Protein AF-A0A3L7PF61-F1 (afdb_monomer)

Structure (mmCIF, N/CA/C/O backbone):
data_AF-A0A3L7PF61-F1
#
_entry.id   AF-A0A3L7PF61-F1
#
loop_
_atom_site.group_PDB
_atom_site.id
_atom_site.type_symbol
_atom_site.label_atom_id
_atom_site.label_alt_id
_atom_site.label_comp_id
_atom_site.label_asym_id
_atom_site.label_entity_id
_atom_site.label_seq_id
_atom_site.pdbx_PDB_ins_code
_atom_site.Cartn_x
_atom_site.Cartn_y
_atom_site.Cartn_z
_atom_site.occupancy
_atom_site.B_iso_or_equiv
_atom_site.auth_seq_id
_atom_site.auth_comp_id
_atom_site.auth_asym_id
_atom_site.auth_atom_id
_atom_site.pdbx_PDB_model_num
ATOM 1 N N . MET A 1 1 ? 9.124 1.178 -19.886 1.00 83.31 1 MET A N 1
ATOM 2 C CA . MET A 1 1 ? 9.831 2.327 -19.269 1.00 83.31 1 MET A CA 1
ATOM 3 C C . MET A 1 1 ? 10.311 1.962 -17.871 1.00 83.31 1 MET A C 1
ATOM 5 O O . MET A 1 1 ? 11.516 1.940 -17.671 1.00 83.31 1 MET A O 1
ATOM 9 N N . ALA A 1 2 ? 9.409 1.585 -16.955 1.00 88.94 2 ALA A N 1
ATOM 10 C CA . ALA A 1 2 ? 9.767 1.157 -15.599 1.00 88.94 2 ALA A CA 1
ATOM 11 C C . ALA A 1 2 ? 10.766 -0.020 -15.559 1.00 88.94 2 ALA A C 1
ATOM 13 O O . ALA A 1 2 ? 11.701 0.014 -14.769 1.00 88.94 2 ALA A O 1
ATOM 14 N N . ASP A 1 3 ? 10.662 -0.996 -16.466 1.00 92.94 3 ASP A N 1
ATOM 15 C CA . ASP A 1 3 ? 11.561 -2.172 -16.463 1.00 92.94 3 ASP A CA 1
ATOM 16 C C . ASP A 1 3 ? 12.899 -1.951 -17.174 1.00 92.94 3 ASP A C 1
ATOM 18 O O . ASP A 1 3 ? 13.771 -2.818 -17.165 1.00 92.94 3 ASP A O 1
ATOM 22 N N . ASN A 1 4 ? 13.093 -0.794 -17.812 1.00 94.06 4 ASN A N 1
ATOM 23 C CA . ASN A 1 4 ? 14.344 -0.521 -18.502 1.00 94.06 4 ASN A CA 1
ATOM 24 C C . ASN A 1 4 ? 15.391 -0.028 -17.498 1.00 94.06 4 ASN A C 1
ATOM 26 O O . ASN A 1 4 ? 15.476 1.163 -17.215 1.00 94.06 4 ASN A O 1
ATOM 30 N N . VAL A 1 5 ? 16.221 -0.946 -17.002 1.00 92.44 5 VAL A N 1
ATOM 31 C CA . VAL A 1 5 ? 17.279 -0.672 -16.010 1.00 92.44 5 VAL A CA 1
ATOM 32 C C . VAL A 1 5 ? 18.340 0.334 -16.473 1.00 92.44 5 VAL A C 1
ATOM 34 O O . VAL A 1 5 ? 19.097 0.837 -15.652 1.00 92.44 5 VAL A O 1
ATOM 37 N N . LYS A 1 6 ? 18.403 0.661 -17.773 1.00 94.62 6 LYS A N 1
ATOM 38 C CA . LYS A 1 6 ? 19.284 1.724 -18.291 1.00 94.62 6 LYS A CA 1
ATOM 39 C C . LYS A 1 6 ? 18.754 3.131 -17.991 1.00 94.62 6 LYS A C 1
ATOM 41 O O . LYS A 1 6 ? 19.468 4.109 -18.191 1.00 94.62 6 LYS A O 1
ATOM 46 N N . ILE A 1 7 ? 17.499 3.241 -17.563 1.00 94.56 7 ILE A N 1
ATOM 47 C CA . ILE A 1 7 ? 16.833 4.500 -17.234 1.00 94.56 7 ILE A CA 1
ATOM 48 C C . ILE A 1 7 ? 16.997 4.771 -15.738 1.00 94.56 7 ILE A C 1
ATOM 50 O O . ILE A 1 7 ? 16.981 3.850 -14.924 1.00 94.56 7 ILE A O 1
ATOM 54 N N . LYS A 1 8 ? 17.161 6.046 -15.373 1.00 94.69 8 LYS A N 1
ATOM 55 C CA . LYS A 1 8 ? 17.305 6.469 -13.974 1.00 94.69 8 LYS A CA 1
ATOM 56 C C . LYS A 1 8 ? 16.089 6.055 -13.143 1.00 94.69 8 LYS A C 1
ATOM 58 O O . LYS A 1 8 ? 14.963 6.104 -13.641 1.00 94.69 8 LYS A O 1
ATOM 63 N N . GLU A 1 9 ? 16.319 5.701 -11.879 1.00 92.06 9 GLU A N 1
ATOM 64 C CA . GLU A 1 9 ? 15.256 5.223 -10.985 1.00 92.06 9 GLU A CA 1
ATOM 65 C C . GLU A 1 9 ? 14.119 6.232 -10.834 1.00 92.06 9 GLU A C 1
ATOM 67 O O . GLU A 1 9 ? 12.985 5.826 -11.029 1.00 92.06 9 GLU A O 1
ATOM 72 N N . GLY A 1 10 ? 14.390 7.533 -10.683 1.00 93.31 10 GLY A N 1
ATOM 73 C CA . GLY A 1 10 ? 13.330 8.554 -10.630 1.00 93.31 10 GLY A CA 1
ATOM 74 C C . GLY A 1 10 ? 12.385 8.558 -11.840 1.00 93.31 10 GLY A C 1
ATOM 75 O O . GLY A 1 10 ? 11.169 8.586 -11.694 1.00 93.31 10 GLY A O 1
ATOM 76 N N . THR A 1 11 ? 12.901 8.407 -13.063 1.00 95.50 11 THR A N 1
ATOM 77 C CA . THR A 1 11 ? 12.032 8.306 -14.253 1.00 95.50 11 THR A CA 1
ATOM 78 C C . THR A 1 11 ? 11.263 6.982 -14.289 1.00 95.50 11 THR A C 1
ATOM 80 O O . THR A 1 11 ? 10.146 6.909 -14.801 1.00 95.50 11 THR A O 1
ATOM 83 N N . ARG A 1 12 ? 11.850 5.909 -13.752 1.00 97.50 12 ARG A N 1
ATOM 84 C CA . ARG A 1 12 ? 11.181 4.608 -13.624 1.00 97.50 12 ARG A CA 1
ATOM 85 C C . ARG A 1 12 ? 10.107 4.645 -12.531 1.00 97.50 12 ARG A C 1
ATOM 87 O O . ARG A 1 12 ? 9.046 4.068 -12.740 1.00 97.50 12 ARG A O 1
ATOM 94 N N . TYR A 1 13 ? 10.343 5.367 -11.437 1.00 96.50 13 TYR A N 1
ATOM 95 C CA . TYR A 1 13 ? 9.373 5.691 -10.393 1.00 96.50 13 TYR A CA 1
ATOM 96 C C . TYR A 1 13 ? 8.169 6.418 -10.991 1.00 96.50 13 TYR A C 1
ATOM 98 O O . TYR A 1 13 ? 7.038 5.962 -10.828 1.00 96.50 13 TYR A O 1
ATOM 106 N N . ASP A 1 14 ? 8.405 7.484 -11.759 1.00 95.19 14 ASP A N 1
ATOM 1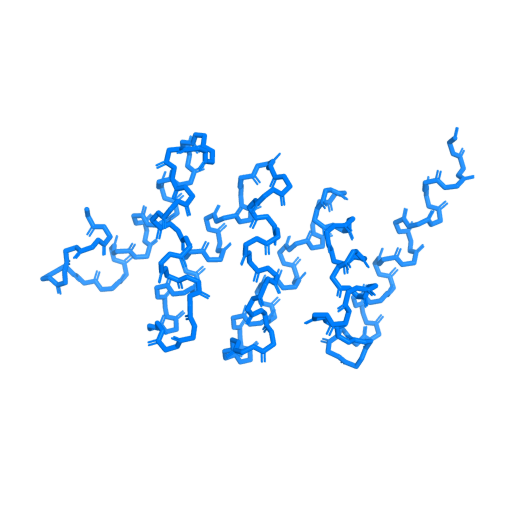07 C CA . ASP A 1 14 ? 7.323 8.223 -12.414 1.00 95.19 14 ASP A CA 1
ATOM 108 C C . ASP A 1 14 ? 6.542 7.311 -13.366 1.00 95.19 14 ASP A C 1
ATOM 110 O O . ASP A 1 14 ? 5.313 7.303 -13.362 1.00 95.19 14 ASP A O 1
ATOM 114 N N . ALA A 1 15 ? 7.237 6.457 -14.125 1.00 96.56 15 ALA A N 1
ATOM 115 C CA . ALA A 1 15 ? 6.589 5.485 -14.999 1.00 96.56 15 ALA A CA 1
ATOM 116 C C . ALA A 1 15 ? 5.680 4.496 -14.239 1.00 96.56 15 ALA A C 1
ATOM 118 O O . ALA A 1 15 ? 4.627 4.134 -14.764 1.00 96.56 15 ALA A O 1
ATOM 119 N N . LEU A 1 16 ? 6.045 4.088 -13.017 1.00 97.00 16 LEU A N 1
ATOM 120 C CA . LEU A 1 16 ? 5.202 3.240 -12.160 1.00 97.00 16 LEU A CA 1
ATOM 121 C C . LEU A 1 16 ? 3.943 3.967 -11.677 1.00 97.00 16 LEU A C 1
ATOM 123 O O . LEU A 1 16 ? 2.893 3.348 -11.527 1.00 97.00 16 LEU A O 1
ATOM 127 N N . ARG A 1 17 ? 4.010 5.285 -11.483 1.00 95.94 17 ARG A N 1
ATOM 128 C CA . ARG A 1 17 ? 2.824 6.084 -11.150 1.00 95.94 17 ARG A CA 1
ATOM 129 C C . ARG A 1 17 ? 1.918 6.310 -12.355 1.00 95.94 17 ARG A C 1
ATOM 131 O O . ARG A 1 17 ? 0.703 6.313 -12.210 1.00 95.94 17 ARG A O 1
ATOM 138 N N . ILE A 1 18 ? 2.492 6.454 -13.548 1.00 95.75 18 ILE A N 1
ATOM 139 C CA . ILE A 1 18 ? 1.720 6.648 -14.782 1.00 95.75 18 ILE A CA 1
ATOM 140 C C . ILE A 1 18 ? 1.025 5.359 -15.235 1.00 95.75 18 ILE A C 1
ATOM 142 O O . ILE A 1 18 ? -0.120 5.420 -15.676 1.00 95.75 18 ILE A O 1
ATOM 146 N N . ILE A 1 19 ? 1.656 4.184 -15.110 1.00 93.69 19 ILE A N 1
ATOM 147 C CA . ILE A 1 19 ? 1.006 2.930 -15.532 1.00 93.69 19 ILE A CA 1
ATOM 148 C C . ILE A 1 19 ? -0.248 2.609 -14.706 1.00 93.69 19 ILE A C 1
ATOM 150 O O . ILE A 1 19 ? -1.186 2.009 -15.224 1.00 93.69 19 ILE A O 1
ATOM 154 N N . ALA A 1 20 ? -0.315 3.084 -13.460 1.00 92.56 20 ALA A N 1
ATOM 155 C CA . ALA A 1 20 ? -1.494 2.961 -12.607 1.00 92.56 20 ALA A CA 1
ATOM 156 C C . ALA A 1 20 ? -2.732 3.726 -13.121 1.00 92.56 20 ALA A C 1
ATOM 158 O O . ALA A 1 20 ? -3.825 3.540 -12.599 1.00 92.56 20 ALA A O 1
ATOM 159 N N . MET A 1 21 ? -2.602 4.551 -14.167 1.00 93.38 21 MET A N 1
ATOM 160 C CA . MET A 1 21 ? -3.755 5.140 -14.862 1.00 93.38 21 MET A CA 1
ATOM 161 C C . MET A 1 21 ? -4.515 4.124 -15.734 1.00 93.38 21 MET A C 1
ATOM 163 O O . MET A 1 21 ? -5.600 4.429 -16.227 1.00 93.38 21 MET A O 1
ATOM 167 N N . GLN A 1 22 ? -3.949 2.937 -15.967 1.00 93.31 22 GLN A N 1
ATOM 168 C CA . GLN A 1 22 ? -4.626 1.832 -16.642 1.00 93.31 22 GLN A CA 1
ATOM 169 C C . GLN A 1 22 ? -5.431 0.985 -15.640 1.00 93.31 22 GLN A C 1
ATOM 171 O O . GLN A 1 22 ? -5.062 0.933 -14.466 1.00 93.31 22 GLN A O 1
ATOM 176 N N . PRO A 1 23 ? -6.476 0.259 -16.092 1.00 93.75 23 PRO A N 1
ATOM 177 C CA . PRO A 1 23 ? -7.174 -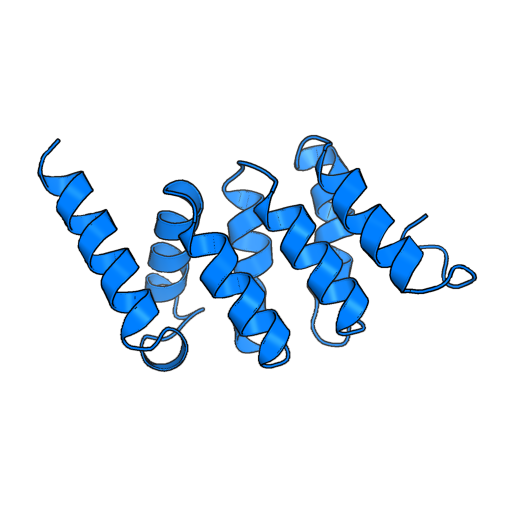0.730 -15.265 1.00 93.75 23 PRO A CA 1
ATOM 178 C C . PRO A 1 23 ? -6.212 -1.722 -14.598 1.00 93.75 23 PRO A C 1
ATOM 180 O O . PRO A 1 23 ? -5.194 -2.088 -15.200 1.00 93.75 23 PRO A O 1
ATOM 183 N N . TRP A 1 24 ? -6.536 -2.198 -13.387 1.00 96.81 24 TRP A N 1
ATOM 184 C CA . TRP A 1 24 ? -5.646 -3.083 -12.620 1.00 96.81 24 TRP A CA 1
ATOM 185 C C . TRP A 1 24 ? -5.291 -4.370 -13.367 1.00 96.81 24 TRP A C 1
ATOM 187 O O . TRP A 1 24 ? -4.172 -4.864 -13.266 1.00 96.81 24 TRP A O 1
ATOM 197 N N . GLU A 1 25 ? -6.224 -4.898 -14.155 1.00 96.69 25 GLU A N 1
ATOM 198 C CA . GLU A 1 25 ? -6.016 -6.051 -15.038 1.00 96.69 25 GLU A CA 1
ATOM 199 C C . GLU A 1 25 ? -4.845 -5.873 -16.021 1.00 96.69 25 GLU A C 1
ATOM 201 O O . GLU A 1 25 ? -4.197 -6.855 -16.374 1.00 96.69 25 GLU A O 1
ATOM 206 N N . ASN A 1 26 ? -4.519 -4.631 -16.398 1.00 96.12 26 ASN A N 1
ATOM 207 C CA . ASN A 1 26 ? -3.446 -4.315 -17.342 1.00 96.12 26 ASN A CA 1
ATOM 208 C C . ASN A 1 26 ? -2.133 -3.921 -16.649 1.00 96.12 26 ASN A C 1
ATOM 210 O O . ASN A 1 26 ? -1.057 -4.254 -17.139 1.00 96.12 26 ASN A O 1
ATOM 214 N N . CYS A 1 27 ? -2.196 -3.211 -15.517 1.00 96.69 27 CYS A N 1
ATOM 215 C CA . CYS A 1 27 ? -1.001 -2.700 -14.828 1.00 96.69 27 CYS A CA 1
ATOM 216 C C . CYS A 1 27 ? -0.560 -3.548 -13.622 1.00 96.69 27 CYS A C 1
ATOM 218 O O . CYS A 1 27 ? 0.585 -3.456 -13.168 1.00 96.69 27 CYS A O 1
ATOM 220 N N . GLY A 1 28 ? -1.454 -4.383 -13.091 1.00 97.50 28 GLY A N 1
ATOM 221 C CA . GLY A 1 28 ? -1.304 -5.015 -11.786 1.00 97.50 28 GLY A CA 1
ATOM 222 C C . GLY A 1 28 ? -0.167 -6.025 -11.713 1.00 97.50 28 GLY A C 1
ATOM 223 O O . GLY A 1 28 ? 0.521 -6.087 -10.698 1.00 97.50 28 GLY A O 1
ATOM 224 N N . GLU A 1 29 ? 0.079 -6.800 -12.772 1.00 97.25 29 GLU A N 1
ATOM 225 C CA . GLU A 1 29 ? 1.213 -7.735 -12.803 1.00 97.25 29 GLU A CA 1
ATOM 226 C C . GLU A 1 29 ? 2.549 -6.991 -12.697 1.00 97.25 29 GLU A C 1
ATOM 228 O O . GLU A 1 29 ? 3.397 -7.339 -11.869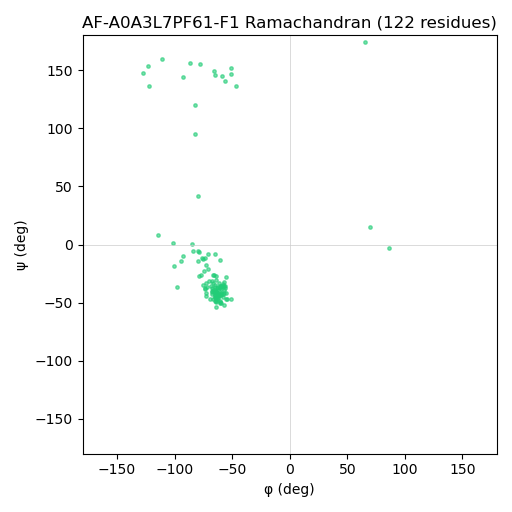 1.00 97.25 29 GLU A O 1
ATOM 233 N N . GLN A 1 30 ? 2.701 -5.913 -13.470 1.00 97.25 30 GLN A N 1
ATOM 234 C CA . GLN A 1 30 ? 3.911 -5.108 -13.443 1.00 97.25 30 GLN A CA 1
ATOM 235 C C . GLN A 1 30 ? 4.094 -4.442 -12.079 1.00 97.25 30 GLN A C 1
ATOM 237 O O . GLN A 1 30 ? 5.160 -4.582 -11.484 1.00 97.25 30 GLN A O 1
ATOM 242 N N . LEU A 1 31 ? 3.063 -3.798 -11.527 1.00 98.00 31 LEU A N 1
ATOM 243 C CA . LEU A 1 31 ? 3.141 -3.169 -10.205 1.00 98.00 31 LEU A CA 1
ATOM 244 C C . LEU A 1 31 ? 3.487 -4.183 -9.104 1.00 98.00 31 LEU A C 1
ATOM 246 O O . LEU A 1 31 ? 4.388 -3.929 -8.305 1.00 98.00 31 LEU A O 1
ATOM 250 N N . LYS A 1 32 ? 2.872 -5.374 -9.108 1.00 98.06 32 LYS A N 1
ATOM 251 C CA . LYS A 1 32 ? 3.195 -6.455 -8.158 1.00 98.06 32 LYS A CA 1
ATOM 252 C C . LYS A 1 32 ? 4.664 -6.863 -8.199 1.00 98.06 32 LYS A C 1
ATOM 254 O O . LYS A 1 32 ? 5.202 -7.248 -7.166 1.00 98.06 32 LYS A O 1
ATOM 259 N N . SER A 1 33 ? 5.329 -6.789 -9.353 1.00 97.38 33 SER A N 1
ATOM 260 C CA . SER A 1 33 ? 6.754 -7.130 -9.446 1.00 97.38 33 SER A CA 1
ATOM 261 C C . SER A 1 33 ? 7.651 -6.185 -8.631 1.00 97.38 33 SER A C 1
ATOM 263 O O . SER A 1 33 ? 8.654 -6.637 -8.081 1.00 97.38 33 SER A O 1
ATOM 265 N N . TYR A 1 34 ? 7.241 -4.921 -8.476 1.00 98.00 34 TYR A N 1
ATOM 266 C CA . TYR A 1 34 ? 7.939 -3.888 -7.702 1.00 98.00 34 TYR A CA 1
ATOM 267 C C . TYR A 1 34 ? 7.469 -3.784 -6.241 1.00 98.00 34 TYR A C 1
ATOM 269 O O . TYR A 1 34 ? 8.101 -3.106 -5.436 1.00 98.00 34 TYR A O 1
ATOM 277 N N . LEU A 1 35 ? 6.382 -4.469 -5.875 1.00 98.06 35 LEU A N 1
ATOM 278 C CA . LEU A 1 35 ? 5.904 -4.581 -4.491 1.00 98.06 35 LEU A CA 1
ATOM 279 C C . LEU A 1 35 ? 6.597 -5.711 -3.713 1.00 98.06 35 LEU A C 1
ATOM 281 O O . LEU A 1 35 ? 6.284 -5.947 -2.552 1.00 98.06 35 LEU A O 1
ATOM 285 N N . LYS A 1 36 ? 7.524 -6.448 -4.327 1.00 96.06 36 LYS A N 1
ATOM 286 C CA . LYS A 1 36 ? 8.191 -7.575 -3.669 1.00 96.06 36 LYS A CA 1
ATOM 287 C C . LYS A 1 36 ? 9.281 -7.099 -2.698 1.00 96.06 36 LYS A C 1
ATOM 289 O O . LYS A 1 36 ? 9.851 -6.019 -2.876 1.00 96.06 36 LYS A O 1
ATOM 294 N N . PRO A 1 37 ? 9.622 -7.913 -1.683 1.00 93.25 37 PRO A N 1
ATOM 295 C CA . PRO A 1 37 ? 10.819 -7.687 -0.882 1.00 93.25 37 PRO A CA 1
ATOM 296 C C . PRO A 1 37 ? 12.071 -7.623 -1.770 1.00 93.25 37 PRO A C 1
ATOM 298 O O . PRO A 1 37 ? 12.209 -8.407 -2.708 1.00 93.25 37 PRO A O 1
ATOM 301 N N . GLY A 1 38 ? 12.995 -6.713 -1.458 1.00 92.62 38 GLY A N 1
ATOM 302 C CA . GLY A 1 38 ? 14.264 -6.566 -2.182 1.00 92.62 38 GLY A CA 1
ATOM 303 C C . GLY A 1 38 ? 14.218 -5.671 -3.427 1.00 92.62 38 GLY A C 1
ATOM 304 O O . GLY A 1 38 ? 15.261 -5.435 -4.031 1.00 92.62 38 GLY A O 1
ATOM 305 N N . THR A 1 39 ? 13.055 -5.135 -3.808 1.00 96.44 39 THR A N 1
ATOM 306 C CA . THR A 1 39 ? 12.982 -4.030 -4.777 1.00 96.44 39 THR A CA 1
ATOM 307 C C . THR A 1 39 ? 13.641 -2.769 -4.195 1.00 96.44 39 THR A C 1
ATOM 309 O O . THR A 1 39 ? 13.554 -2.540 -2.990 1.00 96.44 39 THR A O 1
ATOM 312 N N . SER A 1 40 ? 14.285 -1.948 -5.043 1.00 96.75 40 SER A N 1
ATOM 313 C CA . SER A 1 40 ? 14.783 -0.612 -4.655 1.00 96.75 40 SER A CA 1
ATOM 314 C C . SER A 1 40 ? 13.700 0.159 -3.894 1.00 96.75 40 SER A C 1
ATOM 316 O O . SER A 1 40 ? 12.540 0.151 -4.315 1.00 96.75 40 SER A O 1
ATOM 318 N N . GLU A 1 41 ? 14.067 0.826 -2.794 1.00 97.62 41 GLU A N 1
ATOM 319 C CA . GLU A 1 41 ? 13.106 1.559 -1.963 1.00 97.62 41 GLU A CA 1
ATOM 320 C C . GLU A 1 41 ? 12.346 2.609 -2.780 1.00 97.62 41 GLU A C 1
ATOM 322 O O . GLU A 1 41 ? 11.133 2.739 -2.624 1.00 97.62 41 GLU A O 1
ATOM 327 N N . GLU A 1 42 ? 13.034 3.289 -3.703 1.00 97.56 42 GLU A N 1
ATOM 328 C CA . GLU A 1 42 ? 12.437 4.285 -4.592 1.00 97.56 42 GLU A CA 1
ATOM 329 C C . GLU A 1 42 ? 11.409 3.627 -5.518 1.00 97.56 42 GLU A C 1
ATOM 331 O O . GLU A 1 42 ? 10.239 3.998 -5.518 1.00 97.56 42 GLU A O 1
ATOM 336 N N . LEU A 1 43 ? 11.789 2.579 -6.251 1.00 98.25 43 LEU A N 1
ATOM 337 C CA . LEU A 1 43 ? 10.869 1.903 -7.173 1.00 98.25 43 LEU A CA 1
ATOM 338 C C . LEU A 1 43 ? 9.681 1.262 -6.447 1.00 98.25 43 LEU A C 1
ATOM 340 O O . LEU A 1 43 ? 8.554 1.318 -6.938 1.00 98.25 43 LEU A O 1
ATOM 344 N N . GLN A 1 44 ? 9.910 0.701 -5.260 1.00 98.69 44 GLN A N 1
ATOM 345 C CA . GLN A 1 44 ? 8.844 0.163 -4.426 1.00 98.69 44 GLN A CA 1
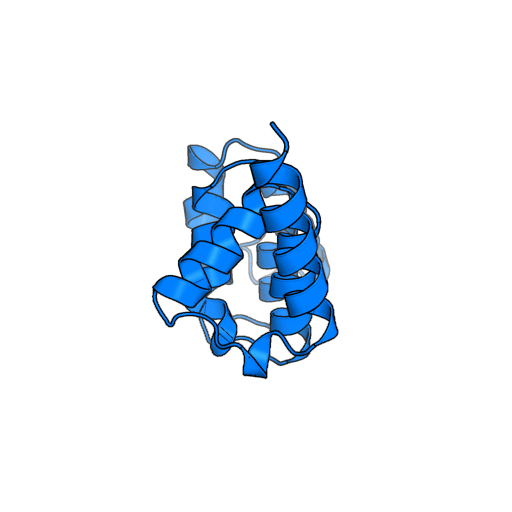ATOM 346 C C . GLN A 1 44 ? 7.897 1.277 -3.960 1.00 98.69 44 GLN A C 1
ATOM 348 O O . GLN A 1 44 ? 6.684 1.097 -4.030 1.00 98.69 44 GLN A O 1
ATOM 353 N N . ALA A 1 45 ? 8.406 2.453 -3.575 1.00 98.44 45 ALA A N 1
ATOM 354 C CA . ALA A 1 45 ? 7.567 3.607 -3.252 1.00 98.44 45 ALA A CA 1
ATOM 355 C C . ALA A 1 45 ? 6.717 4.055 -4.453 1.00 98.44 45 ALA A C 1
ATOM 357 O O . ALA A 1 45 ? 5.552 4.425 -4.286 1.00 98.44 45 ALA A O 1
ATOM 358 N N . GLY A 1 46 ? 7.274 3.991 -5.667 1.00 98.12 46 GLY A N 1
ATOM 359 C CA . GLY A 1 46 ? 6.559 4.294 -6.910 1.00 98.12 46 GLY A CA 1
ATOM 360 C C . GLY A 1 46 ? 5.422 3.313 -7.170 1.00 98.12 46 GLY A C 1
ATOM 361 O O . GLY A 1 46 ? 4.300 3.731 -7.449 1.00 98.12 46 GLY A O 1
ATOM 362 N N . ALA A 1 47 ? 5.686 2.018 -6.993 1.00 98.44 47 ALA A N 1
ATOM 363 C CA . ALA A 1 47 ? 4.686 0.967 -7.141 1.00 98.44 47 ALA A CA 1
ATOM 364 C C . ALA A 1 47 ? 3.597 1.022 -6.062 1.00 98.44 47 ALA A C 1
ATOM 366 O O . ALA A 1 47 ? 2.425 0.857 -6.387 1.00 98.44 47 ALA A O 1
ATOM 367 N N . ILE A 1 48 ? 3.959 1.302 -4.804 1.00 98.56 48 ILE A N 1
ATOM 368 C CA . ILE A 1 48 ? 3.000 1.530 -3.712 1.00 98.56 48 ILE A CA 1
ATOM 369 C C . ILE A 1 48 ? 2.107 2.722 -4.054 1.00 98.56 48 ILE A C 1
ATOM 371 O O . ILE A 1 48 ? 0.887 2.606 -3.994 1.00 98.56 48 ILE A O 1
ATOM 375 N N . SER A 1 49 ? 2.705 3.852 -4.444 1.00 98.06 49 SER A N 1
ATOM 376 C CA . SER A 1 49 ? 1.957 5.070 -4.777 1.00 98.06 49 SER A CA 1
ATOM 377 C C . SER A 1 49 ? 1.002 4.828 -5.944 1.00 98.06 49 SER A C 1
ATOM 379 O O . SER A 1 49 ? -0.179 5.127 -5.827 1.00 98.06 49 SER A O 1
ATOM 381 N N . GLY A 1 50 ? 1.492 4.225 -7.033 1.00 97.50 50 GLY A N 1
ATOM 382 C CA . GLY A 1 50 ? 0.670 3.894 -8.193 1.00 97.50 50 GLY A CA 1
ATOM 383 C C . GLY A 1 50 ? -0.462 2.927 -7.846 1.00 97.50 50 GLY A C 1
ATOM 384 O O . GLY A 1 50 ? -1.616 3.213 -8.130 1.00 97.50 50 GLY A O 1
ATOM 385 N N . ALA A 1 51 ? -0.171 1.808 -7.177 1.00 98.19 51 ALA A N 1
ATOM 386 C CA . ALA A 1 51 ? -1.196 0.822 -6.835 1.00 98.19 51 ALA A CA 1
ATOM 387 C C . ALA A 1 51 ? -2.299 1.398 -5.927 1.00 98.19 51 ALA A C 1
ATOM 389 O O . ALA A 1 51 ? -3.465 1.063 -6.107 1.00 98.19 51 ALA A O 1
ATOM 390 N N . LEU A 1 52 ? -1.962 2.283 -4.983 1.00 97.56 52 LEU A N 1
ATOM 391 C CA . LEU A 1 52 ? -2.953 2.916 -4.102 1.00 97.56 52 LEU A CA 1
ATOM 392 C C . LEU A 1 52 ? -3.821 3.976 -4.799 1.00 97.56 52 LEU A C 1
ATOM 394 O O . LEU A 1 52 ? -4.890 4.302 -4.279 1.00 97.56 52 LEU A O 1
ATOM 398 N N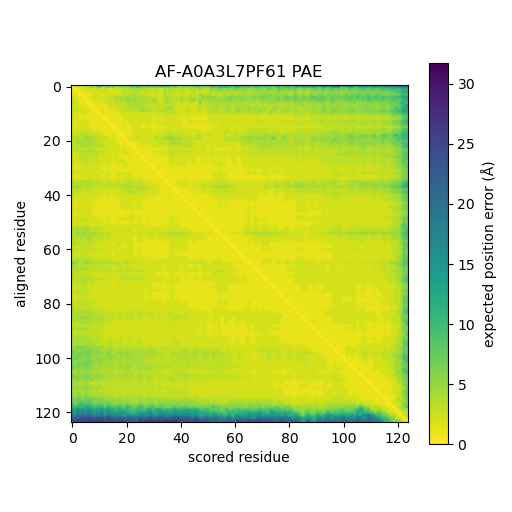 . ASP A 1 53 ? -3.394 4.483 -5.958 1.00 96.00 53 ASP A N 1
ATOM 399 C CA . ASP A 1 53 ? -4.194 5.375 -6.805 1.00 96.00 53 ASP A CA 1
ATOM 400 C C . ASP A 1 53 ? -5.229 4.592 -7.651 1.00 96.00 53 ASP A C 1
ATOM 402 O O . ASP A 1 53 ? -6.181 5.184 -8.165 1.00 96.00 53 ASP A O 1
ATOM 406 N N . VAL A 1 54 ? -5.104 3.259 -7.756 1.00 96.38 54 VAL A N 1
ATOM 407 C CA . VAL A 1 54 ? -6.066 2.398 -8.465 1.00 96.38 54 VAL A CA 1
ATOM 408 C C . VAL A 1 54 ? -7.259 2.071 -7.551 1.00 96.38 54 VAL A C 1
ATOM 410 O O . VAL A 1 54 ? -7.079 1.434 -6.509 1.00 96.38 54 VAL A O 1
ATOM 413 N N . PRO A 1 55 ? -8.507 2.431 -7.913 1.00 92.69 55 PRO A N 1
ATOM 414 C CA . PRO A 1 55 ? -9.680 2.273 -7.048 1.00 92.69 55 PRO A CA 1
ATOM 415 C C . PRO A 1 55 ? -10.241 0.835 -7.037 1.00 92.69 55 PRO A C 1
ATOM 417 O O . PRO A 1 55 ? -11.453 0.629 -7.045 1.00 92.69 55 PRO A O 1
ATOM 420 N N . GLU A 1 56 ? -9.369 -0.172 -6.995 1.00 96.12 56 GLU A N 1
ATOM 421 C CA . GLU A 1 56 ? -9.724 -1.591 -7.032 1.00 96.12 56 GLU A CA 1
ATOM 422 C C . GLU A 1 56 ? -9.196 -2.335 -5.802 1.00 96.12 56 GLU A C 1
ATOM 424 O O . GLU A 1 56 ? -8.044 -2.177 -5.402 1.00 96.12 56 GLU A O 1
ATOM 429 N N . ALA A 1 57 ? -10.019 -3.208 -5.211 1.00 95.88 57 ALA A N 1
ATOM 430 C CA . ALA A 1 57 ? -9.662 -3.929 -3.983 1.00 95.88 57 ALA A CA 1
ATOM 431 C C . ALA A 1 57 ? -8.376 -4.762 -4.136 1.00 95.88 57 ALA A C 1
ATOM 433 O O . ALA A 1 57 ? -7.578 -4.856 -3.204 1.00 95.88 57 ALA A O 1
ATOM 434 N N . ALA A 1 58 ? -8.163 -5.333 -5.325 1.00 96.94 58 ALA A N 1
ATOM 435 C CA . ALA A 1 58 ? -6.991 -6.140 -5.639 1.00 96.94 58 ALA A CA 1
ATOM 436 C C . ALA A 1 58 ? -5.678 -5.334 -5.622 1.00 96.94 58 ALA A C 1
ATOM 438 O O . ALA A 1 58 ? -4.625 -5.910 -5.348 1.00 96.94 58 ALA A O 1
ATOM 439 N N . ALA A 1 59 ? -5.730 -4.021 -5.871 1.00 98.00 59 ALA A N 1
ATOM 440 C CA . ALA A 1 59 ? -4.560 -3.154 -5.799 1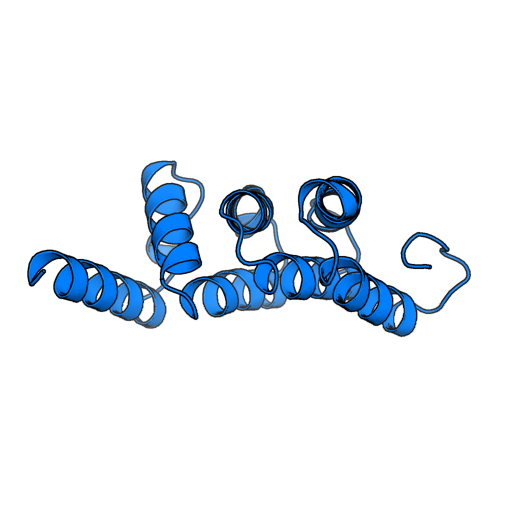.00 98.00 59 ALA A CA 1
ATOM 441 C C . ALA A 1 59 ? -4.132 -2.914 -4.342 1.00 98.00 59 ALA A C 1
ATOM 443 O O . ALA A 1 59 ? -2.960 -3.083 -3.999 1.00 98.00 59 ALA A O 1
ATOM 444 N N . PHE A 1 60 ? -5.092 -2.639 -3.450 1.00 98.19 60 PHE A N 1
ATOM 445 C CA . PHE A 1 60 ? -4.826 -2.530 -2.011 1.00 98.19 60 PHE A CA 1
ATOM 446 C C . PHE A 1 60 ? -4.326 -3.852 -1.415 1.00 98.19 60 PHE A C 1
ATOM 448 O O . PHE A 1 60 ? -3.362 -3.848 -0.651 1.00 98.19 60 PHE A O 1
ATOM 455 N N . ASP A 1 61 ? -4.937 -4.985 -1.776 1.00 96.88 61 ASP A N 1
ATOM 456 C CA . ASP A 1 61 ? -4.507 -6.310 -1.299 1.00 96.88 61 ASP A CA 1
ATOM 457 C C . ASP A 1 61 ? -3.070 -6.633 -1.751 1.00 96.88 61 ASP A C 1
ATOM 459 O O . ASP A 1 61 ? -2.263 -7.115 -0.953 1.00 96.88 61 ASP A O 1
ATOM 463 N N . ALA A 1 62 ? -2.697 -6.269 -2.985 1.00 97.56 62 ALA A N 1
ATOM 464 C CA . ALA A 1 62 ? -1.329 -6.428 -3.476 1.00 97.56 62 ALA A CA 1
ATOM 465 C C . ALA A 1 62 ? -0.310 -5.617 -2.659 1.00 97.56 62 ALA A C 1
ATOM 467 O O . ALA A 1 62 ? 0.742 -6.143 -2.299 1.00 97.56 62 ALA A O 1
ATOM 468 N N . VAL A 1 63 ? -0.626 -4.363 -2.319 1.00 98.12 63 VAL A N 1
ATOM 469 C CA . VAL A 1 63 ? 0.238 -3.528 -1.468 1.00 98.12 63 VAL A CA 1
ATOM 470 C C . VAL A 1 63 ? 0.344 -4.106 -0.055 1.00 98.12 63 VAL A C 1
ATOM 472 O O . VAL A 1 63 ? 1.443 -4.170 0.499 1.00 98.12 63 VAL A O 1
ATOM 475 N N . LEU A 1 64 ? -0.772 -4.549 0.528 1.00 97.69 64 LEU A N 1
ATOM 476 C CA . LEU A 1 64 ? -0.821 -5.034 1.910 1.00 97.69 64 LEU A CA 1
ATOM 477 C C . LEU A 1 64 ? -0.207 -6.429 2.091 1.00 97.69 64 LEU A C 1
ATOM 479 O O . LEU A 1 64 ? 0.263 -6.744 3.180 1.00 97.69 64 LEU A O 1
ATOM 483 N N . THR A 1 65 ? -0.122 -7.234 1.030 1.00 96.06 65 THR A N 1
ATOM 484 C CA . THR A 1 65 ? 0.472 -8.583 1.067 1.00 96.06 65 THR A CA 1
ATOM 485 C C . THR A 1 65 ? 1.914 -8.590 1.589 1.00 96.06 65 THR A C 1
ATOM 487 O O . THR A 1 65 ? 2.312 -9.517 2.294 1.00 96.06 65 THR A O 1
ATOM 490 N N . HIS A 1 66 ? 2.701 -7.558 1.277 1.00 94.75 66 HIS A N 1
ATOM 491 C CA . HIS A 1 66 ? 4.116 -7.467 1.652 1.00 94.75 66 HIS A CA 1
ATOM 492 C C . HIS A 1 66 ? 4.417 -6.325 2.633 1.00 94.75 66 HIS A C 1
ATOM 494 O O . HIS A 1 66 ? 5.581 -6.071 2.937 1.00 94.75 66 HIS A O 1
ATOM 500 N N . VAL A 1 67 ? 3.399 -5.653 3.177 1.00 97.06 67 VAL A N 1
ATOM 501 C CA . VAL A 1 67 ? 3.561 -4.384 3.913 1.00 97.06 67 VAL A CA 1
ATOM 502 C C . VAL A 1 67 ? 4.509 -4.465 5.110 1.00 97.06 67 VAL A C 1
ATOM 504 O O . VAL A 1 67 ? 5.304 -3.556 5.352 1.00 97.06 67 VAL A O 1
ATOM 507 N N . MET A 1 68 ? 4.514 -5.595 5.816 1.00 96.75 68 MET A N 1
ATOM 508 C CA . MET A 1 68 ? 5.403 -5.814 6.962 1.00 96.75 68 MET A CA 1
ATOM 509 C C . MET A 1 68 ? 6.854 -6.110 6.569 1.00 96.75 68 MET A C 1
ATOM 511 O O . MET A 1 68 ? 7.737 -6.055 7.420 1.00 96.75 68 MET A O 1
ATOM 515 N N . THR A 1 69 ? 7.117 -6.377 5.290 1.00 96.38 69 THR A N 1
ATOM 516 C CA . THR A 1 69 ? 8.467 -6.584 4.741 1.00 96.38 69 THR A CA 1
ATOM 517 C C . THR A 1 69 ? 9.071 -5.309 4.156 1.00 96.38 69 THR A C 1
ATOM 519 O O . THR A 1 69 ? 10.275 -5.263 3.918 1.00 96.38 69 THR A O 1
ATOM 522 N N . TYR A 1 70 ? 8.260 -4.268 3.936 1.00 97.62 70 TYR A N 1
ATOM 523 C CA . TYR A 1 70 ? 8.743 -3.000 3.396 1.00 97.62 70 TYR A CA 1
ATOM 524 C C . TYR A 1 70 ? 9.695 -2.298 4.374 1.00 97.62 70 TYR A C 1
ATOM 526 O O . TYR A 1 70 ? 9.505 -2.416 5.597 1.00 97.62 70 TYR A O 1
ATOM 534 N N . PRO A 1 71 ? 10.666 -1.521 3.854 1.00 96.94 71 PRO A N 1
ATOM 535 C CA . PRO A 1 71 ? 11.403 -0.537 4.635 1.00 96.94 71 PRO A CA 1
ATOM 536 C C . PRO A 1 71 ? 10.443 0.392 5.395 1.00 96.94 71 PRO A C 1
ATOM 538 O O . PRO A 1 71 ? 9.330 0.632 4.913 1.00 96.94 71 PRO A O 1
ATOM 541 N N . PRO A 1 72 ? 10.842 0.950 6.554 1.00 96.56 72 PRO A N 1
ATOM 542 C CA . PRO A 1 72 ? 9.944 1.732 7.407 1.00 96.56 72 PRO A CA 1
ATOM 543 C C . PRO A 1 72 ? 9.184 2.847 6.672 1.00 96.56 72 PRO A C 1
ATOM 545 O O . PRO A 1 72 ? 7.963 2.920 6.780 1.00 96.56 72 PRO A O 1
ATOM 548 N N . ALA A 1 73 ? 9.874 3.643 5.848 1.00 97.38 73 ALA A N 1
ATOM 549 C CA . ALA A 1 73 ? 9.253 4.736 5.098 1.00 97.38 73 ALA A CA 1
ATOM 550 C C . ALA A 1 73 ? 8.196 4.243 4.089 1.00 97.38 73 ALA A C 1
ATOM 552 O O . ALA A 1 73 ? 7.113 4.818 3.987 1.00 97.38 73 ALA A O 1
ATOM 553 N N . ASN A 1 74 ? 8.471 3.141 3.388 1.00 98.50 74 ASN A N 1
ATOM 554 C CA . ASN A 1 74 ? 7.538 2.548 2.426 1.00 98.50 74 ASN A CA 1
ATOM 555 C C . ASN A 1 74 ? 6.358 1.856 3.113 1.00 98.50 74 ASN A C 1
ATOM 557 O O . ASN A 1 74 ? 5.241 1.874 2.596 1.00 98.50 74 ASN A O 1
ATOM 561 N N . ARG A 1 75 ? 6.575 1.278 4.298 1.00 98.06 75 ARG A N 1
ATOM 562 C CA . ARG A 1 75 ? 5.495 0.743 5.132 1.00 98.06 75 ARG A CA 1
ATOM 563 C C . ARG A 1 75 ? 4.542 1.846 5.569 1.00 98.06 75 ARG A C 1
ATOM 565 O O . ARG A 1 75 ? 3.332 1.682 5.439 1.00 98.06 75 ARG A O 1
ATOM 572 N N . ASP A 1 76 ? 5.082 2.964 6.045 1.00 98.25 76 ASP A N 1
ATOM 573 C CA . ASP A 1 76 ? 4.279 4.121 6.431 1.00 98.25 76 ASP A CA 1
ATOM 574 C C . ASP A 1 76 ? 3.513 4.687 5.231 1.00 98.25 76 ASP A C 1
ATOM 576 O O . ASP A 1 76 ? 2.302 4.877 5.325 1.00 98.25 76 ASP A O 1
ATOM 580 N N . LEU A 1 77 ? 4.172 4.837 4.075 1.00 98.50 77 LEU A N 1
ATOM 581 C CA . LEU A 1 77 ? 3.528 5.240 2.822 1.00 98.50 77 LEU A CA 1
ATOM 582 C C . LEU A 1 77 ? 2.353 4.321 2.451 1.00 98.50 77 LEU A C 1
ATOM 584 O O . LEU A 1 77 ? 1.274 4.811 2.116 1.00 98.50 77 LEU A O 1
ATOM 588 N N . ALA A 1 78 ? 2.553 3.003 2.522 1.00 98.38 78 ALA A N 1
ATOM 589 C CA . ALA A 1 78 ? 1.534 2.014 2.189 1.00 98.38 78 ALA A CA 1
ATOM 590 C C . ALA A 1 78 ? 0.324 2.090 3.131 1.00 98.38 78 ALA A C 1
ATOM 592 O O . ALA A 1 78 ? -0.821 2.147 2.676 1.00 98.38 78 ALA A O 1
ATOM 593 N N . LEU A 1 79 ? 0.573 2.116 4.443 1.00 98.50 79 LEU A N 1
ATOM 594 C CA . LEU A 1 79 ? -0.483 2.143 5.453 1.00 98.50 79 LEU A CA 1
ATOM 595 C C . LEU A 1 79 ? -1.233 3.481 5.447 1.00 98.50 79 LEU A C 1
ATOM 597 O O . LEU A 1 79 ? -2.462 3.489 5.425 1.00 98.50 79 LEU A O 1
ATOM 601 N N . ASP A 1 80 ? -0.522 4.609 5.414 1.00 98.44 80 ASP A N 1
ATOM 602 C CA . ASP A 1 80 ? -1.151 5.933 5.388 1.00 98.44 80 ASP A CA 1
ATOM 603 C C . ASP A 1 80 ? -1.905 6.179 4.086 1.00 98.44 80 ASP A C 1
ATOM 605 O O . ASP A 1 80 ? -2.998 6.744 4.108 1.00 98.44 80 ASP A O 1
ATOM 609 N N . GLY A 1 81 ? -1.353 5.743 2.952 1.00 98.12 81 GLY A N 1
ATOM 610 C CA . GLY A 1 81 ? -2.005 5.865 1.655 1.00 98.12 81 GLY A CA 1
ATOM 611 C C . GLY A 1 81 ? -3.293 5.043 1.573 1.00 98.12 81 GLY A C 1
ATOM 612 O O . GLY A 1 81 ? -4.325 5.580 1.167 1.00 98.12 81 GLY A O 1
ATOM 613 N N . ALA A 1 82 ? -3.282 3.788 2.038 1.00 98.19 82 ALA A N 1
ATOM 614 C CA . ALA A 1 82 ? -4.476 2.942 2.056 1.00 98.19 82 ALA A CA 1
ATOM 615 C C . ALA A 1 82 ? -5.610 3.549 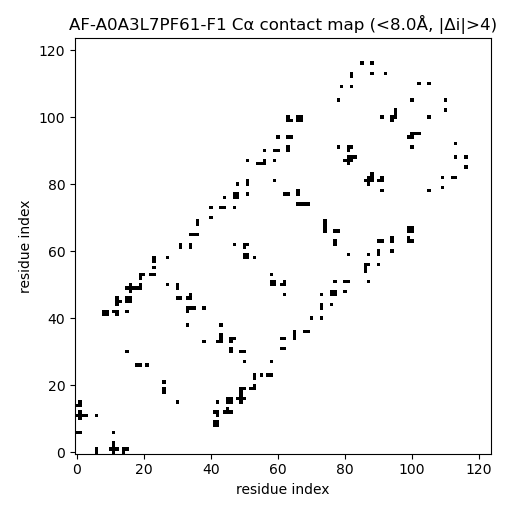2.902 1.00 98.19 82 ALA A C 1
ATOM 617 O O . ALA A 1 82 ? -6.779 3.512 2.517 1.00 98.19 82 ALA A O 1
ATOM 618 N N . LEU A 1 83 ? -5.280 4.176 4.031 1.00 98.06 83 LEU A N 1
ATOM 619 C CA . LEU A 1 83 ? -6.270 4.743 4.949 1.00 98.06 83 LEU A CA 1
ATOM 620 C C . LEU A 1 83 ? -6.981 6.003 4.426 1.00 98.06 83 LEU A C 1
ATOM 622 O O . LEU A 1 83 ? -7.959 6.439 5.040 1.00 98.06 83 LEU A O 1
ATOM 626 N N . ARG A 1 84 ? -6.546 6.570 3.290 1.00 96.56 84 ARG A N 1
ATOM 627 C CA . ARG A 1 84 ? -7.170 7.755 2.669 1.00 96.56 84 ARG A CA 1
ATOM 628 C C . ARG A 1 84 ? -8.536 7.472 2.053 1.00 96.56 84 ARG A C 1
ATOM 630 O O . ARG A 1 84 ? -9.312 8.403 1.858 1.00 96.56 84 ARG A O 1
ATOM 637 N N . THR A 1 85 ? -8.843 6.215 1.735 1.00 95.94 85 THR A N 1
ATOM 638 C CA . THR A 1 85 ? -10.092 5.838 1.060 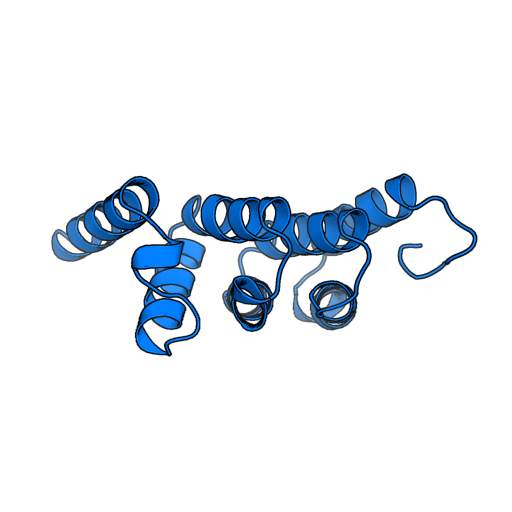1.00 95.94 85 THR A CA 1
ATOM 639 C C . THR A 1 85 ? -10.871 4.809 1.870 1.00 95.94 85 THR A C 1
ATOM 641 O O . THR A 1 85 ? -10.296 4.006 2.602 1.00 95.94 85 THR A O 1
ATOM 644 N N . ARG A 1 86 ? -12.202 4.771 1.708 1.00 95.19 86 ARG A N 1
ATOM 645 C CA . ARG A 1 86 ? -13.035 3.736 2.351 1.00 95.19 86 ARG A CA 1
ATOM 646 C C . ARG A 1 86 ? -12.651 2.326 1.897 1.00 95.19 86 ARG A C 1
ATOM 648 O O . ARG A 1 86 ? -12.725 1.386 2.684 1.00 95.19 86 ARG A O 1
ATOM 655 N N . LEU A 1 87 ? -12.261 2.172 0.631 1.00 95.88 87 LEU A N 1
ATOM 656 C CA . LEU A 1 87 ? -11.851 0.883 0.081 1.00 95.88 87 LEU A CA 1
ATOM 657 C C . LEU A 1 87 ? -10.548 0.399 0.723 1.00 95.88 87 LEU A C 1
ATOM 659 O O . LEU A 1 87 ? -10.485 -0.737 1.190 1.00 95.88 87 LEU A O 1
ATOM 663 N N . GLY A 1 88 ? -9.549 1.274 0.833 1.00 97.62 88 GLY A N 1
ATOM 664 C CA . GLY A 1 88 ? -8.292 0.936 1.489 1.00 97.62 88 GLY A CA 1
ATOM 665 C C . GLY A 1 88 ? -8.440 0.735 2.999 1.00 97.62 88 GLY A C 1
ATOM 666 O O . GLY A 1 88 ? -7.858 -0.200 3.536 1.00 97.62 88 GLY A O 1
ATOM 667 N N . GLN A 1 89 ? -9.307 1.490 3.685 1.00 97.94 89 GLN A N 1
ATOM 668 C CA . GLN A 1 89 ? -9.655 1.224 5.091 1.00 97.94 89 GLN A CA 1
ATOM 669 C C . GLN A 1 89 ? -10.224 -0.190 5.283 1.00 97.94 89 GLN A C 1
ATOM 671 O O . GLN A 1 89 ? -9.790 -0.912 6.181 1.00 97.94 89 GLN A O 1
ATOM 676 N N . LYS A 1 90 ? -11.145 -0.627 4.408 1.00 97.19 90 LYS A N 1
ATOM 677 C CA . LYS A 1 90 ? -11.646 -2.013 4.407 1.00 97.19 90 LYS A CA 1
ATOM 678 C C . LYS A 1 90 ? -10.521 -3.019 4.156 1.00 97.19 90 LYS A C 1
ATOM 680 O O . LYS A 1 90 ? -10.467 -4.038 4.837 1.00 97.19 90 LYS A O 1
ATOM 685 N N . ALA A 1 91 ? -9.615 -2.735 3.222 1.00 97.88 91 ALA A N 1
ATOM 686 C CA . ALA A 1 91 ? -8.481 -3.608 2.935 1.00 97.88 91 ALA A CA 1
ATOM 687 C C . ALA A 1 91 ? -7.531 -3.746 4.140 1.00 97.88 91 ALA A C 1
ATOM 689 O O . ALA A 1 91 ? -7.125 -4.858 4.465 1.00 97.88 91 ALA A O 1
ATOM 690 N N . VAL A 1 92 ? -7.243 -2.656 4.862 1.00 98.12 92 VAL A N 1
ATOM 691 C CA . VAL A 1 92 ? -6.420 -2.690 6.084 1.00 98.12 92 VAL A CA 1
ATOM 692 C C . VAL A 1 92 ? -7.108 -3.484 7.200 1.00 98.12 92 VAL A C 1
ATOM 694 O O . VAL A 1 92 ? -6.450 -4.279 7.866 1.00 98.12 92 VAL A O 1
ATOM 697 N N . LEU A 1 93 ? -8.426 -3.338 7.381 1.00 97.38 93 LEU A N 1
ATOM 698 C CA . LEU A 1 93 ? -9.189 -4.164 8.330 1.00 97.38 93 LEU A CA 1
ATOM 699 C C . LEU A 1 93 ? -9.120 -5.655 7.976 1.00 97.38 93 LEU A C 1
ATOM 701 O O . LEU A 1 93 ? -8.906 -6.488 8.852 1.00 97.38 93 LEU A O 1
ATOM 705 N N . LEU A 1 94 ? -9.253 -6.004 6.695 1.00 96.50 94 LEU A N 1
ATOM 706 C CA . LEU A 1 94 ? -9.094 -7.387 6.244 1.00 96.50 94 LEU A CA 1
ATOM 707 C C . LEU A 1 94 ? -7.664 -7.896 6.465 1.00 96.50 94 LEU A C 1
ATOM 709 O O . LEU A 1 94 ? -7.491 -9.031 6.898 1.00 96.50 94 LEU A O 1
ATOM 713 N N . ALA A 1 95 ? -6.646 -7.070 6.219 1.00 96.88 95 ALA A N 1
ATOM 714 C CA . ALA A 1 95 ? -5.251 -7.425 6.469 1.00 96.88 95 ALA A CA 1
ATOM 715 C C . ALA A 1 95 ? -4.964 -7.645 7.967 1.00 96.88 95 ALA A C 1
ATOM 717 O O . ALA A 1 95 ? -4.228 -8.570 8.307 1.00 96.88 95 ALA A O 1
ATOM 718 N N . LEU A 1 96 ? -5.587 -6.865 8.860 1.00 96.62 96 LEU A N 1
ATOM 719 C CA . LEU A 1 96 ? -5.567 -7.112 10.308 1.00 96.62 96 LEU A CA 1
ATOM 720 C C . LEU A 1 96 ? -6.187 -8.471 10.653 1.00 96.62 96 LEU A C 1
ATOM 722 O O . LEU A 1 96 ? -5.567 -9.269 11.348 1.00 96.62 96 LEU A O 1
ATOM 726 N N . LEU A 1 97 ? -7.385 -8.762 10.131 1.00 95.50 97 LEU A N 1
ATOM 727 C CA . LEU A 1 97 ? -8.075 -10.037 10.373 1.00 95.50 97 LEU A CA 1
ATOM 728 C C . LEU A 1 97 ? -7.280 -11.244 9.852 1.00 95.50 97 LEU A C 1
ATOM 730 O O . LEU A 1 97 ? -7.315 -12.313 10.455 1.00 95.50 97 LEU A O 1
ATOM 734 N N . LYS A 1 98 ? -6.544 -11.071 8.749 1.00 94.38 98 LYS A N 1
ATOM 735 C CA . LYS A 1 98 ? -5.647 -12.083 8.172 1.00 94.38 98 LYS A CA 1
ATOM 736 C C . LYS A 1 98 ? -4.295 -12.191 8.899 1.00 94.38 98 LYS A C 1
ATOM 738 O O . LYS A 1 98 ? -3.494 -13.046 8.533 1.00 94.38 98 LYS A O 1
ATOM 743 N N . GLY A 1 99 ? -3.996 -11.317 9.863 1.00 93.88 99 GLY A N 1
ATOM 744 C CA . GLY A 1 99 ? -2.688 -11.251 10.529 1.00 93.88 99 GLY A CA 1
ATOM 745 C C . GLY A 1 99 ? -1.543 -10.746 9.638 1.00 93.88 99 GLY A C 1
ATOM 746 O O . GLY A 1 99 ? -0.378 -10.915 9.985 1.00 93.88 99 GLY A O 1
ATOM 747 N N . GLN A 1 100 ? -1.852 -10.133 8.491 1.00 92.44 100 GLN A N 1
ATOM 748 C CA . GLN A 1 100 ? -0.863 -9.540 7.577 1.00 92.44 100 GLN A CA 1
ATOM 749 C C . GLN A 1 100 ? -0.351 -8.187 8.082 1.00 92.44 100 GLN A C 1
ATOM 751 O O . GLN A 1 100 ? 0.755 -7.777 7.745 1.00 92.44 100 GLN A O 1
ATOM 756 N N . VAL A 1 101 ? -1.160 -7.496 8.883 1.00 95.31 101 VAL A N 1
ATOM 757 C CA . VAL A 1 101 ? -0.824 -6.258 9.590 1.00 95.31 101 VAL A CA 1
ATOM 758 C C . VAL A 1 101 ? -1.158 -6.470 11.060 1.00 95.31 101 VAL A C 1
ATOM 760 O O . VAL A 1 101 ? -2.108 -7.185 11.373 1.00 95.31 101 VAL A O 1
ATOM 763 N N . THR A 1 102 ? -0.401 -5.849 11.963 1.00 94.81 102 THR A N 1
ATOM 764 C CA . THR A 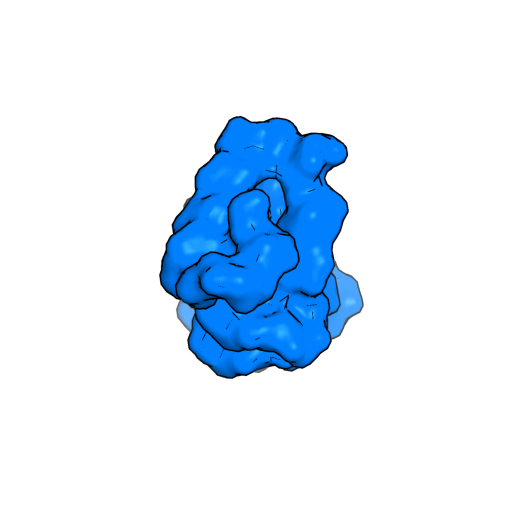1 102 ? -0.684 -5.900 13.402 1.00 94.81 102 THR A CA 1
ATOM 765 C C . THR A 1 102 ? -1.151 -4.548 13.932 1.00 94.81 102 THR A C 1
ATOM 767 O O . THR A 1 102 ? -0.910 -3.496 13.330 1.00 94.81 102 THR A O 1
ATOM 770 N N . THR A 1 103 ? -1.815 -4.563 15.084 1.00 96.44 103 THR A N 1
ATOM 771 C CA . THR A 1 103 ? -2.238 -3.356 15.805 1.00 96.44 103 THR A CA 1
ATOM 772 C C . THR A 1 103 ? -1.054 -2.466 16.177 1.00 96.44 103 THR A C 1
ATOM 774 O O . THR A 1 103 ? -1.144 -1.242 16.088 1.00 96.44 103 THR A O 1
ATOM 777 N N . GLU A 1 104 ? 0.087 -3.068 16.510 1.00 95.69 104 GLU A N 1
ATOM 778 C CA . GLU A 1 104 ? 1.329 -2.368 16.849 1.00 95.69 104 GLU A CA 1
ATOM 779 C C . GLU A 1 104 ? 1.904 -1.658 15.621 1.00 95.69 104 GLU A C 1
ATOM 781 O O . GLU A 1 104 ? 2.335 -0.512 15.721 1.00 95.69 104 GLU A O 1
ATOM 786 N N . ALA A 1 105 ? 1.862 -2.308 14.453 1.00 93.81 105 ALA A N 1
ATOM 787 C CA . ALA A 1 105 ? 2.341 -1.737 13.196 1.00 93.81 105 ALA A CA 1
ATOM 788 C C . ALA A 1 105 ? 1.493 -0.545 12.721 1.00 93.81 105 ALA A C 1
ATOM 790 O O . ALA A 1 105 ? 2.009 0.392 12.109 1.00 93.81 105 ALA A O 1
ATOM 791 N N . LEU A 1 106 ? 0.188 -0.565 13.003 1.00 97.50 106 LEU A N 1
ATOM 792 C CA . LEU A 1 106 ? -0.692 0.569 12.729 1.00 97.50 106 LEU A CA 1
ATOM 793 C C . LEU A 1 106 ? -0.444 1.723 13.700 1.00 97.50 106 LEU A C 1
ATOM 795 O O . LEU A 1 106 ? -0.437 2.890 13.300 1.00 97.50 106 LEU A O 1
ATOM 799 N N . GLY A 1 107 ? -0.246 1.407 14.976 1.00 97.44 107 GLY A N 1
ATOM 800 C CA . GLY A 1 107 ? -0.141 2.406 16.024 1.00 97.44 107 GLY A CA 1
ATOM 801 C C . GLY A 1 107 ? -1.447 3.190 16.242 1.00 97.44 107 GLY A C 1
ATOM 802 O O . GLY A 1 107 ? -2.429 3.060 15.502 1.00 97.44 107 GLY A O 1
ATOM 803 N N . PRO A 1 108 ? -1.481 4.054 17.269 1.00 97.62 108 PRO A N 1
ATOM 804 C CA . PRO A 1 108 ? -2.725 4.653 17.754 1.00 97.62 108 PRO A CA 1
ATOM 805 C C . PRO A 1 108 ? -3.401 5.567 16.724 1.00 97.62 108 PRO A C 1
ATOM 807 O O . PRO A 1 108 ? -4.626 5.608 16.638 1.00 97.62 108 PRO A O 1
ATOM 810 N N . LYS A 1 109 ? -2.618 6.282 15.904 1.00 97.50 109 LYS A N 1
ATOM 811 C CA . LYS A 1 109 ? -3.159 7.219 14.907 1.00 97.50 109 LYS A CA 1
ATOM 812 C C . LYS A 1 109 ? -3.967 6.499 13.827 1.00 97.50 109 LYS A C 1
ATOM 814 O O . LYS A 1 109 ? -5.088 6.904 13.532 1.00 97.50 109 LYS A O 1
ATOM 819 N N . ARG A 1 110 ? -3.414 5.428 13.253 1.00 98.25 110 ARG A N 1
ATOM 820 C CA . ARG A 1 110 ? -4.056 4.673 12.168 1.00 98.25 110 ARG A CA 1
ATOM 821 C C . ARG A 1 110 ? -5.217 3.831 12.683 1.00 98.25 110 ARG A C 1
ATOM 823 O O . ARG A 1 110 ? -6.261 3.791 12.038 1.00 98.25 110 ARG A O 1
ATOM 830 N N . LEU A 1 111 ? -5.077 3.248 13.877 1.00 98.12 111 LEU A N 1
ATOM 831 C CA . LEU A 1 111 ? -6.183 2.568 14.556 1.00 98.12 111 LEU A CA 1
ATOM 832 C C . LEU A 1 111 ? -7.375 3.509 14.750 1.00 98.12 111 LEU A C 1
ATOM 834 O O . LEU A 1 111 ? -8.501 3.131 14.434 1.00 98.12 111 LEU A O 1
ATOM 838 N N . LYS A 1 112 ? -7.132 4.769 15.138 1.00 97.94 112 LYS A N 1
ATOM 839 C CA . LYS A 1 112 ? -8.220 5.736 15.304 1.00 97.94 112 LYS A CA 1
ATOM 840 C C . LYS A 1 112 ? -8.979 6.026 14.007 1.00 97.94 112 LYS A C 1
ATOM 842 O O . LYS A 1 112 ? -10.198 6.188 14.032 1.00 97.94 112 LYS A O 1
ATOM 847 N N . VAL A 1 113 ? -8.281 6.069 12.869 1.00 97.75 113 VAL A N 1
ATOM 848 C CA . VAL A 1 113 ? -8.919 6.225 11.549 1.00 97.75 113 VAL A CA 1
ATOM 849 C C . VAL A 1 113 ? -9.848 5.046 11.255 1.00 97.75 113 VAL A C 1
ATOM 851 O O . VAL A 1 113 ? -10.976 5.257 10.811 1.00 97.75 113 VAL A O 1
ATOM 854 N N . LEU A 1 114 ? -9.408 3.818 11.543 1.00 96.88 114 LEU A N 1
ATOM 855 C CA . LEU A 1 114 ? -10.210 2.612 11.329 1.00 96.88 114 LEU A CA 1
ATOM 856 C C . LEU A 1 114 ? -11.427 2.539 12.259 1.00 96.88 114 LEU A C 1
ATOM 858 O O . LEU A 1 114 ? -12.520 2.231 11.791 1.00 96.88 114 LEU A O 1
ATOM 862 N N . GLU A 1 115 ? -11.275 2.878 13.542 1.00 96.12 115 GLU A N 1
ATOM 863 C CA . GLU A 1 115 ? -12.395 2.969 14.493 1.00 96.12 115 GLU A CA 1
ATOM 864 C C . GLU A 1 115 ? -13.487 3.925 13.995 1.00 96.12 115 GLU A C 1
ATOM 866 O O . GLU A 1 115 ? -14.676 3.593 14.004 1.00 96.12 115 GLU A O 1
ATOM 871 N N . ASN A 1 116 ? -13.081 5.108 13.525 1.00 95.12 116 ASN A N 1
ATOM 872 C CA . ASN A 1 116 ? -14.002 6.107 12.994 1.00 95.12 116 ASN A CA 1
ATOM 873 C C . ASN A 1 116 ? -14.691 5.605 11.714 1.00 95.12 116 ASN A C 1
ATOM 875 O O . ASN A 1 116 ? -15.887 5.832 11.532 1.00 95.12 116 ASN A O 1
ATOM 879 N N . ALA A 1 117 ? -13.961 4.897 10.844 1.00 92.25 117 ALA A N 1
ATOM 880 C CA . ALA A 1 117 ? -14.502 4.325 9.613 1.00 92.25 117 ALA A CA 1
ATOM 881 C C . ALA A 1 117 ? -15.562 3.245 9.885 1.00 92.25 117 ALA A C 1
ATOM 883 O O . ALA A 1 117 ? -16.614 3.246 9.245 1.00 92.25 117 ALA A O 1
ATOM 884 N N . VAL A 1 118 ? -15.311 2.358 10.854 1.00 90.19 118 VAL A N 1
ATOM 885 C CA . VAL A 1 118 ? -16.280 1.341 11.298 1.00 90.19 118 VAL A CA 1
ATOM 886 C C . VAL A 1 118 ? -17.501 2.003 11.933 1.00 90.19 118 VAL A C 1
ATOM 888 O O . VAL A 1 118 ? -18.627 1.678 11.571 1.00 90.19 118 VAL A O 1
ATOM 891 N N . SER A 1 119 ? -17.294 2.980 12.820 1.00 87.94 119 SER A N 1
ATOM 892 C CA . SER A 1 119 ? -18.396 3.688 13.485 1.00 87.94 119 SER A CA 1
ATOM 893 C C . SER A 1 119 ? -19.313 4.386 12.480 1.00 87.94 119 SER A C 1
ATOM 895 O O . SER A 1 119 ? -20.529 4.305 12.601 1.00 87.94 119 SER A O 1
ATOM 897 N N . ALA A 1 120 ? -18.746 5.017 11.447 1.00 82.25 120 ALA A N 1
ATOM 898 C CA . ALA A 1 120 ? -19.523 5.661 10.390 1.00 82.25 120 ALA A CA 1
ATOM 899 C C . ALA A 1 120 ? -20.328 4.671 9.528 1.00 82.25 120 ALA A C 1
ATOM 901 O O . ALA A 1 120 ? -21.346 5.059 8.959 1.00 82.25 120 ALA A O 1
ATOM 902 N N . ALA A 1 121 ? -19.886 3.415 9.413 1.00 77.44 121 ALA A N 1
ATOM 903 C CA . ALA A 1 121 ? -20.593 2.382 8.660 1.00 77.44 121 ALA A CA 1
ATOM 904 C C . ALA A 1 121 ? -21.787 1.791 9.430 1.00 77.44 121 ALA A C 1
ATOM 906 O O . ALA A 1 121 ? -22.741 1.360 8.798 1.00 77.44 121 ALA A O 1
ATOM 907 N N . SER A 1 122 ? -21.761 1.804 10.767 1.00 68.00 122 SER A N 1
ATOM 908 C CA . SER A 1 122 ? -22.845 1.283 11.619 1.00 68.00 122 SER A CA 1
ATOM 909 C C . SER A 1 122 ? -24.038 2.238 11.789 1.00 68.00 122 SER A C 1
ATOM 911 O O . SER A 1 122 ? -25.016 1.875 12.437 1.00 68.00 122 SER A O 1
ATOM 913 N N . VAL A 1 123 ? -23.951 3.466 11.264 1.00 59.72 123 VAL A N 1
ATOM 914 C CA . VAL A 1 123 ? -25.018 4.491 11.327 1.00 59.72 123 VAL A CA 1
ATOM 915 C C . VAL A 1 123 ? -25.804 4.585 10.002 1.00 59.72 123 VAL A C 1
ATOM 917 O O . VAL A 1 123 ? -26.713 5.402 9.880 1.00 59.72 123 VAL A O 1
ATOM 920 N N . GLN A 1 124 ? -25.474 3.752 9.009 1.00 49.09 124 GLN A N 1
ATOM 921 C CA . GLN A 1 124 ? -26.174 3.644 7.719 1.00 49.09 124 GLN A CA 1
ATOM 922 C C . GLN A 1 124 ? -26.948 2.330 7.635 1.00 49.09 124 GLN A C 1
ATOM 924 O O . GLN A 1 124 ? -28.026 2.351 7.004 1.00 49.09 124 GLN A O 1
#

Sequence (124 aa):
MADNVKIKEGTRYDALRIIAMQPWENCGEQLKSYLKPGTSEELQAGAISGALDVPEAAAFDAVLTHVMTYPPANRDLALDGALRTRLGQKAVLLALLKGQVTTEALGPKRLKVLENAVSAASVQ

pLDDT: mean 95.0, std 6.6, range [49.09, 98.69]

Solvent-accessible surface area (backbone atoms only — not comparable to full-atom values): 6786 Å² total; per-residue (Å²): 108,53,82,43,80,90,51,58,63,70,63,20,18,51,39,34,40,56,45,32,78,44,61,60,93,77,30,42,68,64,38,51,66,31,51,42,80,89,46,56,70,64,44,24,43,18,19,42,53,10,32,62,69,33,98,44,73,70,35,41,47,56,52,46,74,40,35,79,66,44,58,70,71,48,28,50,50,47,55,58,54,30,58,73,38,76,68,26,39,51,43,51,53,50,30,41,76,70,64,53,42,52,72,78,79,51,33,73,72,52,48,50,54,49,54,52,54,54,56,62,57,76,77,112

Mean predicted aligned error: 3.09 Å

Secondary structure (DSSP, 8-state):
-TT-TTS-HHHHHHHHHHHTTS-HHHHHHHHHHHSSTTS-HHHHHHHHHHHHHS-SHHHHHHHHHTGGGS-HHHHHHHHHHHTTSHHHHHHHHHHHHTTSS-HHHHHHHHHHHHHHHHHHHTT-

Foldseek 3Di:
DLPPPVDDLVVSLVVLQVLLVDACVRNVVVLLVQLDQPHDLSNNLSSLNSLLVRPDLVSLLSNLQCLVRHDLVSNCSNLVSLLVDLSSLVSVVVCCVVVSDDCVSCDDVSVVSSVVSVVVVVVD

Radius of gyration: 14.63 Å; Cα contacts (8 Å, |Δi|>4): 154; chains: 1; bounding box: 46×21×37 Å

Nearest PDB structures (foldseek):
  7q1e-assembly1_D  TM=6.871E-01  e=5.165E-01  synthetic construct
  3ea5-assembly2_D  TM=4.975E-01  e=8.192E+00  Saccharomyces cerevisiae
  8xwx-assembly1_C  TM=4.721E-01  e=6.092E+00  Homo sapiens
  6i7s-assembly1_G  TM=4.669E-01  e=7.065E+00  Homo sapiens
  2km4-assembly1_A  TM=2.380E-01  e=1.774E+00  Saccharomyces cerevisiae